Protein AF-A0A9W7GP40-F1 (afdb_monomer)

Organism: NCBI:txid722753

Structure (mmCIF, N/CA/C/O backbone):
data_AF-A0A9W7GP40-F1
#
_entry.id   AF-A0A9W7GP40-F1
#
loop_
_atom_site.group_PDB
_atom_site.id
_atom_site.type_symbol
_atom_site.label_atom_id
_atom_site.label_alt_id
_atom_site.label_comp_id
_atom_site.label_asym_id
_atom_site.label_entity_id
_atom_site.label_seq_id
_atom_site.pdbx_PDB_ins_code
_atom_site.Cartn_x
_atom_site.Cartn_y
_atom_site.Cartn_z
_atom_site.occupancy
_atom_site.B_iso_or_equiv
_atom_site.auth_seq_id
_atom_site.auth_comp_id
_atom_site.auth_asym_id
_atom_site.auth_atom_id
_atom_site.pdbx_PDB_model_num
ATOM 1 N N . MET A 1 1 ? 17.663 6.887 -17.847 1.00 48.06 1 MET A N 1
ATOM 2 C CA . MET A 1 1 ? 17.996 5.810 -16.894 1.00 48.06 1 MET A CA 1
ATOM 3 C C . MET A 1 1 ? 17.167 4.614 -17.294 1.00 48.06 1 MET A C 1
ATOM 5 O O . MET A 1 1 ? 15.948 4.736 -17.284 1.00 48.06 1 MET A O 1
ATOM 9 N N . ASP A 1 2 ? 17.803 3.521 -17.708 1.00 52.47 2 ASP A N 1
ATOM 10 C CA . ASP A 1 2 ? 17.088 2.279 -17.995 1.00 52.47 2 ASP A CA 1
ATOM 11 C C . ASP A 1 2 ? 16.444 1.767 -16.710 1.00 52.47 2 ASP A C 1
ATOM 13 O O . ASP A 1 2 ? 17.124 1.532 -15.708 1.00 52.47 2 ASP A O 1
ATOM 17 N N . THR A 1 3 ? 15.120 1.622 -16.715 1.00 62.41 3 THR A N 1
ATOM 18 C CA . THR A 1 3 ? 14.446 0.879 -15.656 1.00 62.41 3 THR A CA 1
ATOM 19 C C . THR A 1 3 ? 14.816 -0.582 -15.836 1.00 62.41 3 THR A C 1
ATOM 21 O O . THR A 1 3 ? 14.336 -1.238 -16.759 1.00 62.41 3 THR A O 1
ATOM 24 N N . SER A 1 4 ? 15.678 -1.109 -14.972 1.00 77.88 4 SER A N 1
ATOM 25 C CA . SER A 1 4 ? 15.882 -2.550 -14.957 1.00 77.88 4 SER A CA 1
ATOM 26 C C . SER A 1 4 ? 14.585 -3.213 -14.486 1.00 77.88 4 SER A C 1
ATOM 28 O O . SER A 1 4 ? 13.972 -2.766 -13.513 1.00 77.88 4 SER A O 1
ATOM 30 N N . ILE A 1 5 ? 14.161 -4.285 -15.159 1.00 84.69 5 ILE A N 1
ATOM 31 C CA . ILE A 1 5 ? 13.013 -5.103 -14.729 1.00 84.69 5 ILE A CA 1
ATOM 32 C C . ILE A 1 5 ? 13.182 -5.518 -13.257 1.00 84.69 5 ILE A C 1
ATOM 34 O O . ILE A 1 5 ? 12.215 -5.511 -12.501 1.00 84.69 5 ILE A O 1
ATOM 38 N N . ALA A 1 6 ? 14.422 -5.774 -12.826 1.00 86.62 6 ALA A N 1
ATOM 39 C CA . ALA A 1 6 ? 14.756 -6.098 -11.444 1.00 86.62 6 ALA A CA 1
ATOM 40 C C . ALA A 1 6 ? 14.309 -5.014 -10.445 1.00 86.62 6 ALA A C 1
ATOM 42 O O . ALA A 1 6 ? 13.758 -5.345 -9.403 1.00 86.62 6 ALA A O 1
ATOM 43 N N . SER A 1 7 ? 14.463 -3.727 -10.775 1.00 87.38 7 SER A N 1
ATOM 44 C CA . SER A 1 7 ? 14.034 -2.622 -9.904 1.00 87.38 7 SER A CA 1
ATOM 45 C C . SER A 1 7 ? 12.518 -2.603 -9.693 1.00 87.38 7 SER A C 1
ATOM 47 O O . SER A 1 7 ? 12.056 -2.333 -8.587 1.00 87.38 7 SER A O 1
ATOM 49 N N . VAL A 1 8 ? 11.743 -2.917 -10.735 1.00 90.38 8 VAL A N 1
ATOM 50 C CA . VAL A 1 8 ? 10.278 -3.025 -10.634 1.00 90.38 8 VAL A CA 1
ATOM 51 C C . VAL A 1 8 ? 9.890 -4.242 -9.798 1.00 90.38 8 VAL A C 1
ATOM 53 O O . VAL A 1 8 ? 9.037 -4.126 -8.924 1.00 90.38 8 VAL A O 1
ATOM 56 N N . VAL A 1 9 ? 10.555 -5.384 -10.005 1.00 92.12 9 VAL A N 1
ATOM 57 C CA . VAL A 1 9 ? 10.315 -6.603 -9.217 1.00 92.12 9 VAL A CA 1
ATOM 58 C C . VAL A 1 9 ? 10.572 -6.361 -7.729 1.00 92.12 9 VAL A C 1
ATOM 60 O O . VAL A 1 9 ? 9.715 -6.689 -6.919 1.00 92.12 9 VAL A O 1
ATOM 63 N N . THR A 1 10 ? 11.667 -5.696 -7.351 1.00 93.06 10 THR A N 1
ATOM 64 C CA . THR A 1 10 ? 11.948 -5.370 -5.939 1.00 93.06 10 THR A CA 1
ATOM 65 C C . THR A 1 10 ? 10.884 -4.459 -5.313 1.00 93.06 10 THR A C 1
ATOM 67 O O . THR A 1 10 ? 10.553 -4.601 -4.135 1.00 93.06 10 THR A O 1
ATOM 70 N N . VAL A 1 11 ? 10.318 -3.525 -6.087 1.00 93.62 11 VAL A N 1
ATOM 71 C CA . VAL A 1 11 ? 9.181 -2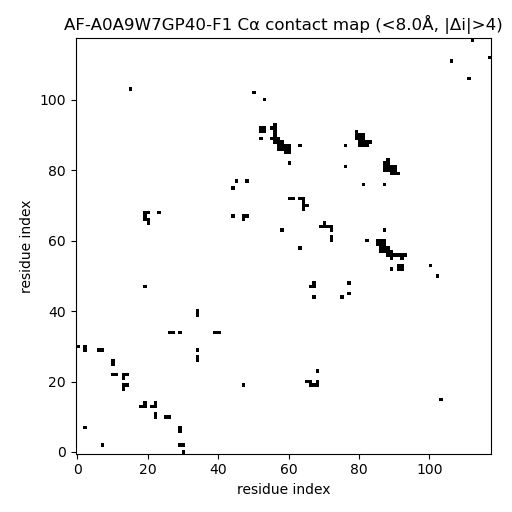.706 -5.635 1.00 93.62 11 VAL A CA 1
ATOM 72 C C . VAL A 1 11 ? 7.948 -3.585 -5.403 1.00 93.62 11 VAL A C 1
ATOM 74 O O . VAL A 1 11 ? 7.300 -3.460 -4.365 1.00 93.62 11 VAL A O 1
ATOM 77 N N . CYS A 1 12 ? 7.644 -4.506 -6.321 1.00 93.38 12 CYS A N 1
ATOM 78 C CA . CYS A 1 12 ? 6.536 -5.452 -6.172 1.00 93.38 12 CYS A CA 1
ATOM 79 C C . CYS A 1 12 ? 6.714 -6.377 -4.958 1.00 93.38 12 CYS A C 1
ATOM 81 O O . CYS A 1 12 ? 5.767 -6.548 -4.199 1.00 93.38 12 CYS A O 1
ATOM 83 N N . GLU A 1 13 ? 7.919 -6.893 -4.712 1.00 94.69 13 GLU A N 1
ATOM 84 C CA . GLU A 1 13 ? 8.219 -7.733 -3.544 1.00 94.69 13 GLU A CA 1
ATOM 85 C C . GLU A 1 13 ? 7.921 -7.006 -2.225 1.00 94.69 13 GLU A C 1
ATOM 87 O O . GLU A 1 13 ? 7.312 -7.580 -1.323 1.00 94.69 13 GLU A O 1
ATOM 92 N N . ALA A 1 14 ? 8.294 -5.725 -2.110 1.00 94.25 14 ALA A N 1
ATOM 93 C CA . ALA A 1 14 ? 7.974 -4.921 -0.927 1.00 94.25 14 ALA A CA 1
ATOM 94 C C . ALA A 1 14 ? 6.455 -4.743 -0.744 1.00 94.25 14 ALA A C 1
ATOM 96 O O . ALA A 1 14 ? 5.959 -4.766 0.384 1.00 94.25 14 ALA A O 1
ATOM 97 N N . PHE A 1 15 ? 5.713 -4.604 -1.848 1.00 94.25 15 PHE A N 1
ATOM 98 C CA . PHE A 1 15 ? 4.253 -4.520 -1.824 1.00 94.25 15 PHE A CA 1
ATOM 99 C C . PHE A 1 15 ? 3.608 -5.839 -1.375 1.00 94.25 15 PHE A C 1
ATOM 101 O O . PHE A 1 15 ? 2.723 -5.833 -0.521 1.00 94.25 15 PHE A O 1
ATOM 108 N N . GLU A 1 16 ? 4.065 -6.971 -1.913 1.00 91.69 16 GLU A N 1
ATOM 109 C CA . GLU A 1 16 ? 3.571 -8.312 -1.569 1.00 91.69 16 GLU A CA 1
ATOM 110 C C . GLU A 1 16 ? 3.864 -8.683 -0.109 1.00 91.69 16 GLU A C 1
ATOM 112 O O . GLU A 1 16 ? 3.027 -9.287 0.562 1.00 91.69 16 GLU A O 1
ATOM 117 N N . GLN A 1 17 ? 5.013 -8.254 0.417 1.00 92.88 17 GLN A N 1
ATOM 118 C CA . GLN A 1 17 ? 5.391 -8.415 1.826 1.00 92.88 17 GLN A CA 1
ATOM 119 C C . GLN A 1 17 ? 4.640 -7.467 2.775 1.00 92.88 17 GLN A C 1
ATOM 121 O O . GLN A 1 17 ? 4.845 -7.534 3.986 1.00 92.88 17 GLN A O 1
ATOM 126 N N . CYS A 1 18 ? 3.770 -6.597 2.248 1.00 93.06 18 CYS A N 1
ATOM 127 C CA . CYS A 1 18 ? 3.045 -5.569 3.000 1.00 93.06 18 CYS A CA 1
ATOM 128 C C . CYS A 1 18 ? 3.961 -4.568 3.740 1.00 93.06 18 CYS A C 1
ATOM 130 O O . CYS A 1 18 ? 3.524 -3.908 4.684 1.00 93.06 18 CYS A O 1
ATOM 132 N N . ASP A 1 19 ? 5.213 -4.404 3.298 1.00 94.25 19 ASP A N 1
ATOM 133 C CA . ASP A 1 19 ? 6.129 -3.371 3.796 1.00 94.25 19 ASP A CA 1
ATOM 134 C C . ASP A 1 19 ? 5.892 -2.067 3.021 1.00 94.25 19 ASP A C 1
ATOM 136 O O . ASP A 1 19 ? 6.664 -1.655 2.151 1.00 94.25 19 ASP A O 1
ATOM 140 N N . PHE A 1 20 ? 4.749 -1.432 3.297 1.00 95.00 20 PHE A N 1
ATOM 141 C CA . PHE A 1 20 ? 4.297 -0.255 2.553 1.00 95.00 20 PHE A CA 1
ATOM 142 C C . PHE A 1 20 ? 5.226 0.968 2.669 1.00 95.00 20 PHE A C 1
ATOM 144 O O . PHE A 1 20 ? 5.440 1.633 1.652 1.00 95.00 20 PHE A O 1
ATOM 151 N N . PRO A 1 21 ? 5.839 1.279 3.830 1.00 93.00 21 PRO A N 1
ATOM 152 C CA . PRO A 1 21 ? 6.822 2.358 3.913 1.00 93.00 21 PRO A CA 1
ATOM 153 C C . PRO A 1 21 ? 8.031 2.123 2.995 1.00 93.00 21 PRO A C 1
ATOM 155 O O . PRO A 1 21 ? 8.448 3.034 2.273 1.00 93.00 21 PRO A O 1
ATOM 158 N N . LYS A 1 22 ? 8.562 0.892 2.960 1.00 93.94 22 LYS A N 1
ATOM 159 C CA . LYS A 1 22 ? 9.642 0.520 2.037 1.00 93.94 22 LYS A CA 1
ATOM 160 C C . LYS A 1 22 ? 9.176 0.557 0.585 1.00 93.94 22 LYS A C 1
ATOM 162 O O . LYS A 1 22 ? 9.899 1.078 -0.261 1.00 93.94 22 LYS A O 1
ATOM 167 N N . PHE A 1 23 ? 7.974 0.061 0.298 1.00 96.06 23 PHE A N 1
ATOM 168 C CA . PHE A 1 23 ? 7.368 0.119 -1.031 1.00 96.06 23 PHE A CA 1
ATOM 169 C C . PHE A 1 23 ? 7.330 1.551 -1.572 1.00 96.06 23 PHE A C 1
ATOM 171 O O . PHE A 1 23 ? 7.828 1.782 -2.669 1.00 96.06 23 PHE A O 1
ATOM 178 N N . TRP A 1 24 ? 6.810 2.523 -0.813 1.00 94.75 24 TRP A N 1
ATOM 179 C CA . TRP A 1 24 ? 6.730 3.914 -1.272 1.00 94.75 24 TRP A CA 1
ATOM 180 C C . TRP A 1 24 ? 8.109 4.546 -1.464 1.00 94.75 24 TRP A C 1
ATOM 182 O O . TRP A 1 24 ? 8.329 5.239 -2.459 1.00 94.75 24 TRP A O 1
ATOM 192 N N . SER A 1 25 ? 9.053 4.253 -0.563 1.00 93.50 25 SER A N 1
ATOM 193 C CA . SER A 1 25 ? 10.449 4.677 -0.703 1.00 93.50 25 SER A CA 1
ATOM 194 C C . SER A 1 25 ? 11.042 4.191 -2.029 1.00 93.50 25 SER A C 1
ATOM 196 O O . SER A 1 25 ? 11.526 4.995 -2.820 1.00 93.50 25 SER A O 1
ATOM 198 N N . LEU A 1 26 ? 10.900 2.901 -2.347 1.00 93.38 26 LEU A N 1
ATOM 199 C CA . LEU A 1 26 ? 11.399 2.334 -3.601 1.00 93.38 26 LEU A CA 1
ATOM 200 C C . LEU A 1 26 ? 10.609 2.830 -4.825 1.00 93.38 26 LEU A C 1
ATOM 202 O O . LEU A 1 26 ? 11.208 3.154 -5.849 1.00 93.38 26 LEU A O 1
ATOM 206 N N . TYR A 1 27 ? 9.285 2.958 -4.723 1.00 92.56 27 TYR A N 1
ATOM 207 C CA . TYR A 1 27 ? 8.408 3.412 -5.807 1.00 92.56 27 TYR A CA 1
ATOM 208 C C . TYR A 1 27 ? 8.781 4.815 -6.299 1.00 92.56 27 TYR A C 1
ATOM 210 O O . TYR A 1 27 ? 8.804 5.058 -7.501 1.00 92.56 27 TYR A O 1
ATOM 218 N N . THR A 1 28 ? 9.146 5.727 -5.389 1.00 90.00 28 THR A N 1
ATOM 219 C CA . THR A 1 28 ? 9.582 7.090 -5.756 1.00 90.00 28 THR A CA 1
ATOM 220 C C . THR A 1 28 ? 10.912 7.141 -6.508 1.00 90.00 28 THR A C 1
ATOM 222 O O . THR A 1 28 ? 11.194 8.137 -7.170 1.00 90.00 28 THR A O 1
ATOM 225 N N . THR A 1 29 ? 11.711 6.071 -6.456 1.00 91.00 29 THR A N 1
ATOM 226 C CA . THR A 1 29 ? 12.959 5.960 -7.230 1.00 91.00 29 THR A CA 1
ATOM 227 C C . THR A 1 29 ? 12.738 5.456 -8.658 1.00 91.00 29 THR A C 1
ATOM 229 O O . THR A 1 29 ? 13.649 5.538 -9.484 1.00 91.00 29 THR A O 1
ATOM 232 N N . LEU A 1 30 ? 11.544 4.932 -8.970 1.00 89.94 30 LEU A N 1
ATOM 233 C CA . LEU A 1 30 ? 11.232 4.435 -10.305 1.00 89.94 30 LEU A CA 1
ATOM 234 C C . LEU A 1 30 ? 11.060 5.592 -11.307 1.00 89.94 30 LEU A C 1
ATOM 236 O O . LEU A 1 30 ? 10.498 6.636 -10.967 1.00 89.94 30 LEU A O 1
ATOM 240 N N . PRO A 1 31 ? 11.478 5.402 -12.570 1.00 88.50 31 PRO A N 1
ATOM 241 C CA . PRO A 1 31 ? 11.270 6.388 -13.625 1.00 88.50 31 PRO A CA 1
ATOM 242 C C . PRO A 1 31 ? 9.795 6.743 -13.855 1.00 88.50 31 PRO A C 1
ATOM 244 O O . PRO A 1 31 ? 8.899 5.908 -13.714 1.00 88.50 31 PRO A O 1
ATOM 247 N N . THR A 1 32 ? 9.541 7.989 -14.258 1.00 86.75 32 THR A N 1
ATOM 248 C CA . THR A 1 32 ? 8.184 8.542 -14.424 1.00 86.75 32 THR A CA 1
ATOM 249 C C . THR A 1 32 ? 7.339 7.785 -15.441 1.00 86.75 32 THR A C 1
ATOM 251 O O . THR A 1 32 ? 6.141 7.649 -15.252 1.00 86.75 32 THR A O 1
ATOM 254 N N . ASN A 1 33 ? 7.942 7.201 -16.475 1.00 84.06 33 ASN A N 1
ATOM 255 C CA . ASN A 1 33 ? 7.235 6.353 -17.440 1.00 84.06 33 ASN A CA 1
ATOM 256 C C . ASN A 1 33 ? 6.629 5.078 -16.818 1.00 84.06 33 ASN A C 1
ATOM 258 O O . ASN A 1 33 ? 5.792 4.442 -17.452 1.00 84.06 33 ASN A O 1
ATOM 262 N N . VAL A 1 34 ? 7.045 4.700 -15.605 1.00 84.12 34 VAL A N 1
ATOM 263 C CA . VAL A 1 34 ? 6.478 3.583 -14.835 1.00 84.12 34 VAL A CA 1
ATOM 264 C C . VAL A 1 34 ? 5.461 4.079 -13.806 1.00 84.12 34 VAL A C 1
ATOM 266 O O . VAL A 1 34 ? 4.437 3.434 -13.594 1.00 84.12 34 VAL A O 1
ATOM 269 N N . THR A 1 35 ? 5.723 5.221 -13.167 1.00 85.81 35 THR A N 1
ATOM 270 C CA . THR A 1 35 ? 4.910 5.728 -12.049 1.00 85.81 35 THR A CA 1
ATOM 271 C C . THR A 1 35 ? 3.766 6.652 -12.476 1.00 85.81 35 THR A C 1
ATOM 273 O O . THR A 1 35 ? 2.761 6.728 -11.770 1.00 85.81 35 THR A O 1
ATOM 276 N N . ASP A 1 36 ? 3.864 7.295 -13.644 1.00 86.50 36 ASP A N 1
ATOM 277 C CA . ASP A 1 36 ? 2.864 8.215 -14.217 1.00 86.50 36 ASP A CA 1
ATOM 278 C C . ASP A 1 36 ? 1.801 7.492 -15.068 1.00 86.50 36 ASP A C 1
ATOM 280 O O . ASP A 1 36 ? 1.177 8.033 -15.983 1.00 86.50 36 ASP A O 1
ATOM 284 N N . ILE A 1 37 ? 1.568 6.213 -14.775 1.00 89.50 37 ILE A N 1
ATOM 285 C CA . ILE A 1 37 ? 0.448 5.480 -15.356 1.00 89.50 37 ILE A CA 1
ATOM 286 C C . ILE A 1 37 ? -0.834 6.019 -14.718 1.00 89.50 37 ILE A C 1
ATOM 288 O O . ILE A 1 37 ? -1.046 5.912 -13.506 1.00 89.50 37 ILE A O 1
ATOM 292 N N . LYS A 1 38 ? -1.718 6.589 -15.544 1.00 90.75 38 LYS A N 1
ATOM 293 C CA . LYS A 1 38 ? -2.970 7.216 -15.099 1.00 90.75 38 LYS A CA 1
ATOM 294 C C . LYS A 1 38 ? -3.748 6.310 -14.134 1.00 90.75 38 LYS A C 1
ATOM 296 O O . LYS A 1 38 ? -4.246 5.250 -14.510 1.00 90.75 38 LYS A O 1
ATOM 301 N N . GLY A 1 39 ? -3.900 6.774 -12.893 1.00 86.81 39 GLY A N 1
ATOM 302 C CA . GLY A 1 39 ? -4.670 6.096 -11.845 1.00 86.81 39 GLY A CA 1
ATOM 303 C C . GLY A 1 39 ? -3.948 4.948 -11.128 1.00 86.81 39 GLY A C 1
ATOM 304 O O . GLY A 1 39 ? -4.559 4.325 -10.260 1.00 86.81 39 GLY A O 1
ATOM 305 N N . LEU A 1 40 ? -2.676 4.669 -11.435 1.00 90.44 40 LEU A N 1
ATOM 306 C CA . LEU A 1 40 ? -1.899 3.610 -10.783 1.00 90.44 40 LEU A CA 1
ATOM 307 C C . LEU A 1 40 ? -1.777 3.840 -9.272 1.00 90.44 40 LEU A C 1
ATOM 309 O O . LEU A 1 40 ? -2.187 2.985 -8.489 1.00 90.44 40 LEU A O 1
ATOM 313 N N . THR A 1 41 ? -1.306 5.015 -8.850 1.00 89.94 41 THR A N 1
ATOM 314 C CA . THR A 1 41 ? -1.140 5.360 -7.427 1.00 89.94 41 THR A CA 1
ATOM 315 C C . THR A 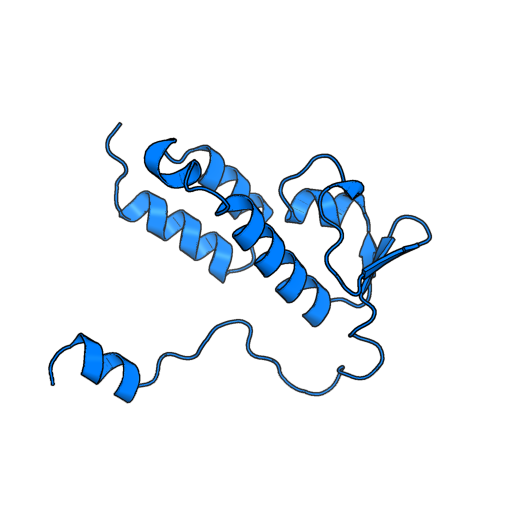1 41 ? -2.455 5.252 -6.648 1.00 89.94 41 THR A C 1
ATOM 317 O O . THR A 1 41 ? -2.482 4.727 -5.536 1.00 89.94 41 THR A O 1
ATOM 320 N N . THR A 1 42 ? -3.571 5.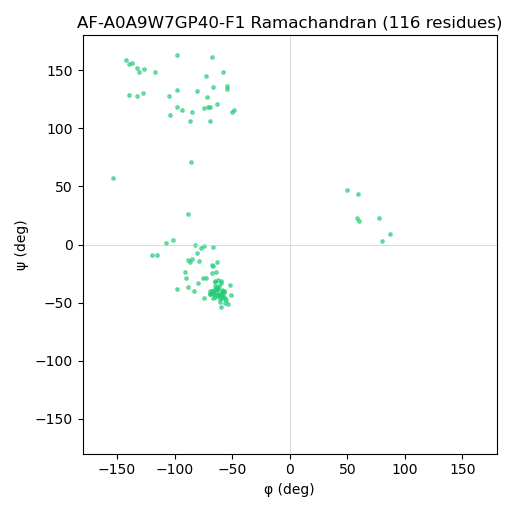682 -7.244 1.00 88.88 42 THR A N 1
ATOM 321 C CA . THR A 1 42 ? -4.912 5.555 -6.651 1.00 88.88 42 THR A CA 1
ATOM 322 C C . THR A 1 42 ? -5.303 4.091 -6.453 1.00 88.88 42 THR A C 1
ATOM 324 O O . THR A 1 42 ? -5.820 3.727 -5.397 1.00 88.88 42 THR A O 1
ATOM 327 N N . ARG A 1 43 ? -5.033 3.224 -7.437 1.00 90.25 43 ARG A N 1
ATOM 328 C CA . ARG A 1 43 ? -5.306 1.781 -7.336 1.00 90.25 43 ARG A CA 1
ATOM 329 C C . ARG A 1 43 ? -4.425 1.101 -6.289 1.00 90.25 43 ARG A C 1
ATOM 331 O O . ARG A 1 43 ? -4.933 0.288 -5.524 1.00 90.25 43 ARG A O 1
ATOM 338 N N . LEU A 1 44 ? -3.146 1.467 -6.213 1.00 92.25 44 LEU A N 1
ATOM 339 C CA . LEU A 1 44 ? -2.219 0.960 -5.198 1.00 92.25 44 LEU A CA 1
ATOM 340 C C . LEU A 1 44 ? -2.699 1.314 -3.788 1.00 92.25 44 LEU A C 1
ATOM 342 O O . LEU A 1 44 ? -2.850 0.425 -2.954 1.00 92.25 44 LEU A O 1
ATOM 346 N N . ARG A 1 45 ? -3.051 2.582 -3.542 1.00 91.88 45 ARG A N 1
ATOM 347 C CA . ARG A 1 45 ? -3.626 3.014 -2.256 1.00 91.88 45 ARG A CA 1
ATOM 348 C C . ARG A 1 45 ? -4.957 2.328 -1.953 1.00 91.88 45 ARG A C 1
ATOM 350 O O . ARG A 1 45 ? -5.176 1.912 -0.821 1.00 91.88 45 ARG A O 1
ATOM 357 N N . SER A 1 46 ? -5.809 2.120 -2.961 1.00 89.94 46 SER A N 1
ATOM 358 C CA . SER A 1 46 ? -7.065 1.361 -2.803 1.00 89.94 46 SER A CA 1
ATOM 359 C C . SER A 1 46 ? -6.790 -0.063 -2.328 1.00 89.94 46 SER A C 1
ATOM 361 O O . SER A 1 46 ? -7.474 -0.573 -1.444 1.00 89.94 46 SER A O 1
ATOM 363 N N . ARG A 1 47 ? -5.762 -0.710 -2.889 1.00 90.88 47 ARG A N 1
ATOM 364 C CA . ARG A 1 47 ? -5.376 -2.062 -2.492 1.00 90.88 47 ARG A CA 1
ATOM 365 C C . ARG A 1 47 ? -4.787 -2.101 -1.083 1.00 90.88 47 ARG A C 1
ATOM 367 O O . ARG A 1 47 ? -5.171 -2.973 -0.312 1.00 90.88 47 ARG A O 1
ATOM 374 N N . ILE A 1 48 ? -3.928 -1.146 -0.725 1.00 92.38 48 ILE A N 1
ATOM 375 C CA . ILE A 1 48 ? -3.412 -1.006 0.647 1.00 92.38 48 ILE A CA 1
ATOM 376 C C . ILE A 1 48 ? -4.578 -0.819 1.624 1.00 92.38 48 ILE A C 1
ATOM 378 O O . ILE A 1 48 ? -4.654 -1.530 2.620 1.00 92.38 48 ILE A O 1
ATOM 382 N N . HIS A 1 49 ? -5.545 0.047 1.301 1.00 89.69 49 HIS A N 1
ATOM 383 C CA . HIS A 1 49 ? -6.740 0.265 2.121 1.00 89.69 49 HIS A CA 1
ATOM 384 C C . HIS A 1 49 ? -7.499 -1.038 2.385 1.00 89.69 49 HIS A C 1
ATOM 386 O O . HIS A 1 49 ? -7.830 -1.336 3.527 1.00 89.69 49 HIS A O 1
ATOM 392 N N . GLN A 1 50 ? -7.736 -1.834 1.338 1.00 87.38 50 GLN A N 1
ATOM 393 C CA . GLN A 1 50 ? -8.390 -3.138 1.459 1.00 87.38 50 GLN A CA 1
ATOM 394 C C . GLN A 1 50 ? -7.609 -4.095 2.364 1.00 87.38 50 GLN A C 1
ATOM 396 O O . GLN A 1 50 ? -8.204 -4.785 3.182 1.00 87.38 50 GLN A O 1
ATOM 401 N N . ILE A 1 51 ? -6.281 -4.151 2.238 1.00 89.06 51 ILE A N 1
ATOM 402 C CA . ILE A 1 51 ? -5.451 -5.008 3.097 1.00 89.06 51 ILE A CA 1
ATOM 403 C C . ILE A 1 51 ? -5.588 -4.569 4.561 1.00 89.06 51 ILE A C 1
ATOM 405 O O . ILE A 1 51 ? -5.796 -5.410 5.438 1.00 89.06 51 ILE A O 1
ATOM 409 N N . LEU A 1 52 ? -5.537 -3.261 4.826 1.00 88.50 52 LEU A N 1
ATOM 410 C CA . LEU A 1 52 ? -5.673 -2.713 6.175 1.00 88.50 52 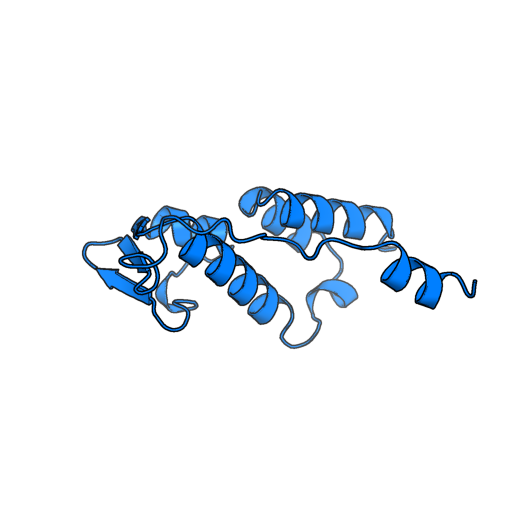LEU A CA 1
ATOM 411 C C . LEU A 1 52 ? -7.067 -2.946 6.765 1.00 88.50 52 LEU A C 1
ATOM 413 O O . LEU A 1 52 ? -7.157 -3.371 7.913 1.00 88.50 52 LEU A O 1
ATOM 417 N N . SER A 1 53 ? -8.137 -2.756 5.989 1.00 85.81 53 SER A N 1
ATOM 418 C CA . SER A 1 53 ? -9.515 -2.943 6.465 1.00 85.81 53 SER A CA 1
ATOM 419 C C . SER A 1 53 ? -9.861 -4.399 6.783 1.00 85.81 53 SER A C 1
ATOM 421 O O . SER A 1 53 ? -10.732 -4.671 7.610 1.00 85.81 53 SER A O 1
ATOM 423 N N . LEU A 1 54 ? -9.159 -5.347 6.159 1.00 83.44 54 LEU A N 1
ATOM 424 C CA . LEU A 1 54 ? -9.240 -6.767 6.494 1.00 83.44 54 LEU A CA 1
ATOM 425 C C . LEU A 1 54 ? -8.404 -7.130 7.727 1.00 83.44 54 LEU A C 1
ATOM 427 O O . LEU A 1 54 ? -8.789 -8.024 8.479 1.00 83.44 54 LEU A O 1
ATOM 431 N N . SER A 1 55 ? -7.278 -6.447 7.932 1.00 84.50 55 SER A N 1
ATOM 432 C CA . SER A 1 55 ? -6.287 -6.795 8.960 1.00 84.50 55 SER A CA 1
ATOM 433 C C . SER A 1 55 ? -6.535 -6.109 10.307 1.00 84.50 55 SER A C 1
ATOM 435 O O . SER A 1 55 ? -6.185 -6.659 11.349 1.00 84.50 55 SER A O 1
ATOM 437 N N . TYR A 1 56 ? -7.143 -4.920 10.305 1.00 85.31 56 TYR A N 1
ATOM 438 C CA . TYR A 1 56 ? -7.286 -4.063 11.482 1.00 85.31 56 TYR A CA 1
ATOM 439 C C . TYR A 1 56 ? -8.725 -3.574 11.655 1.00 85.31 56 TYR A C 1
ATOM 441 O O . TYR A 1 56 ? -9.450 -3.372 10.682 1.00 85.31 56 TYR A O 1
ATOM 449 N N . ARG A 1 57 ? -9.159 -3.374 12.906 1.00 85.56 57 ARG A N 1
ATOM 450 C CA . ARG A 1 57 ? -10.442 -2.710 13.212 1.00 85.56 57 ARG A CA 1
ATOM 451 C C . ARG A 1 57 ? -10.311 -1.190 13.196 1.00 85.56 57 ARG A C 1
ATOM 453 O O . ARG A 1 57 ? -11.189 -0.503 12.689 1.00 85.56 57 ARG A O 1
ATOM 460 N N . SER A 1 58 ? -9.201 -0.687 13.725 1.00 89.06 58 SER A N 1
ATOM 461 C CA . SER A 1 58 ? -8.814 0.714 13.634 1.00 89.06 58 SER A CA 1
ATOM 462 C C . SER A 1 58 ? -7.302 0.847 13.450 1.00 89.06 58 SER A C 1
ATOM 464 O O . SER A 1 58 ? -6.540 -0.083 13.727 1.00 89.06 58 SER A O 1
ATOM 466 N N . CYS A 1 59 ? -6.869 1.991 12.929 1.00 89.94 59 CYS A N 1
ATOM 467 C CA . CYS A 1 59 ? -5.469 2.343 12.739 1.00 89.94 59 CYS A CA 1
ATOM 468 C C . CYS A 1 59 ? -5.261 3.821 13.100 1.00 89.94 59 CYS A C 1
ATOM 470 O O . CYS A 1 59 ? -5.978 4.669 12.564 1.00 89.94 59 CYS A O 1
ATOM 472 N N . PRO A 1 60 ? -4.282 4.177 13.952 1.00 91.56 60 PRO A N 1
ATOM 473 C CA . PRO A 1 60 ? -3.974 5.573 14.235 1.00 91.56 60 PRO A CA 1
ATOM 474 C C . PRO A 1 60 ? -3.700 6.354 12.952 1.00 91.56 60 PRO A C 1
ATOM 476 O O . PRO A 1 60 ? -2.923 5.914 12.102 1.00 91.56 60 PRO A O 1
ATOM 479 N N . THR A 1 61 ? -4.297 7.540 12.827 1.00 89.81 61 THR A N 1
ATOM 480 C CA . THR A 1 61 ? -4.203 8.360 11.609 1.00 89.81 61 THR A CA 1
ATOM 481 C C . THR A 1 61 ? -2.759 8.574 11.125 1.00 89.81 61 THR A C 1
ATOM 483 O O . THR A 1 61 ? -2.528 8.398 9.931 1.00 89.81 61 THR A O 1
ATOM 486 N N . PRO A 1 62 ? -1.764 8.866 11.995 1.00 89.88 62 PRO A N 1
ATOM 487 C CA . PRO A 1 62 ? -0.372 9.036 11.561 1.00 89.88 62 PRO A CA 1
ATOM 488 C C . PRO A 1 62 ? 0.268 7.763 10.988 1.00 89.88 62 PRO A C 1
ATOM 490 O O . PRO A 1 62 ? 1.132 7.831 10.117 1.00 89.88 62 PRO A O 1
ATOM 493 N N . ILE A 1 63 ? -0.142 6.592 11.483 1.00 90.88 63 ILE A N 1
ATOM 494 C CA . ILE A 1 63 ? 0.336 5.306 10.968 1.00 90.88 63 ILE A CA 1
ATOM 495 C C . ILE A 1 63 ? -0.327 5.046 9.618 1.00 90.88 63 ILE A C 1
ATOM 497 O O . ILE A 1 63 ? 0.354 4.731 8.647 1.00 90.88 63 ILE A O 1
ATOM 501 N N . TYR A 1 64 ? -1.640 5.254 9.526 1.00 90.81 64 TYR A N 1
ATOM 502 C CA . TYR A 1 64 ? -2.388 5.084 8.285 1.00 90.81 64 TYR A CA 1
ATOM 503 C C . TYR A 1 64 ? -1.831 5.947 7.143 1.00 90.81 64 TYR A C 1
ATOM 505 O O . TYR A 1 64 ? -1.614 5.445 6.041 1.00 90.81 64 TYR A O 1
ATOM 513 N N . THR A 1 65 ? -1.537 7.225 7.398 1.00 89.12 65 THR A N 1
ATOM 514 C CA . THR A 1 65 ? -0.950 8.126 6.391 1.00 89.12 65 THR A CA 1
ATOM 515 C C . THR A 1 65 ? 0.439 7.672 5.951 1.00 89.12 65 THR A C 1
ATOM 517 O O . THR A 1 65 ? 0.731 7.674 4.753 1.00 89.12 65 THR A O 1
ATOM 520 N N . SER A 1 66 ? 1.260 7.192 6.891 1.00 90.50 66 SER A N 1
ATOM 521 C CA . SER A 1 66 ? 2.570 6.606 6.591 1.00 90.50 66 SER A CA 1
ATOM 522 C C . SER A 1 66 ? 2.457 5.376 5.683 1.00 90.50 66 SER A C 1
ATOM 524 O O . SER A 1 66 ? 3.144 5.308 4.664 1.00 90.50 66 SER A O 1
ATOM 526 N N . LEU A 1 67 ? 1.544 4.446 5.984 1.00 92.56 67 LEU A N 1
ATOM 527 C CA . LEU A 1 67 ? 1.302 3.252 5.161 1.00 92.56 67 LEU A CA 1
ATOM 528 C C . LEU A 1 67 ? 0.753 3.610 3.770 1.00 92.56 67 LEU A C 1
ATOM 530 O O . LEU A 1 67 ? 1.058 2.946 2.781 1.00 92.56 67 LEU A O 1
ATOM 534 N N . MET A 1 68 ? -0.020 4.690 3.672 1.00 90.94 68 MET A N 1
ATOM 535 C CA . MET A 1 68 ? -0.573 5.193 2.412 1.00 90.94 68 MET A CA 1
ATOM 536 C C . MET A 1 68 ? 0.403 6.026 1.574 1.00 90.94 68 MET A C 1
ATOM 538 O O . MET A 1 68 ? 0.068 6.396 0.441 1.00 90.94 68 MET A O 1
ATOM 542 N N . GLY A 1 69 ? 1.588 6.337 2.108 1.00 88.31 69 GLY A N 1
ATOM 543 C CA . GLY A 1 69 ? 2.561 7.192 1.432 1.00 88.31 69 GLY A CA 1
ATOM 544 C C . GLY A 1 69 ? 1.977 8.574 1.132 1.00 88.31 69 GLY A C 1
ATOM 545 O O . GLY A 1 69 ? 2.092 9.068 0.009 1.00 88.31 69 GLY A O 1
ATOM 546 N N . THR A 1 70 ? 1.262 9.153 2.100 1.00 83.38 70 THR A N 1
ATOM 547 C CA . THR A 1 70 ? 0.666 10.494 2.015 1.00 83.38 70 THR A CA 1
ATOM 548 C C . THR A 1 70 ? 0.883 11.266 3.316 1.00 83.38 70 THR A C 1
ATOM 550 O O . THR A 1 70 ? 1.081 10.679 4.377 1.00 83.38 70 THR A O 1
ATOM 553 N N . SER A 1 71 ? 0.859 12.595 3.241 1.00 72.62 71 SER A N 1
ATOM 554 C CA . SER A 1 71 ? 0.929 13.496 4.394 1.00 72.62 71 SER A CA 1
ATOM 555 C C . SER A 1 71 ? -0.445 13.811 4.997 1.00 72.62 71 SER A C 1
ATOM 557 O O . SER A 1 71 ? -0.511 14.322 6.114 1.00 72.62 71 SER A O 1
ATOM 559 N N . THR A 1 72 ? -1.541 13.494 4.302 1.00 65.12 72 THR A N 1
ATOM 560 C CA . THR A 1 72 ? -2.914 13.816 4.715 1.00 65.12 72 THR A CA 1
ATOM 561 C C . THR A 1 72 ? -3.792 12.563 4.696 1.00 65.12 72 THR A C 1
ATOM 563 O O . THR A 1 72 ? -3.836 11.810 3.726 1.00 65.12 72 THR A O 1
ATOM 566 N N . SER A 1 73 ? -4.519 12.307 5.786 1.00 58.59 73 SER A N 1
ATOM 567 C CA . SER A 1 73 ? -5.438 11.160 5.877 1.00 58.59 73 SER A CA 1
ATOM 568 C C . SER A 1 73 ? -6.727 11.372 5.092 1.00 58.59 73 SER A C 1
ATOM 570 O O . SER A 1 73 ? -7.307 10.413 4.592 1.00 58.59 73 SER A O 1
ATOM 572 N N . SER A 1 74 ? -7.147 12.630 4.945 1.00 57.41 74 SER A N 1
ATOM 573 C CA . SER A 1 74 ? -8.381 13.040 4.272 1.00 57.41 74 SER A CA 1
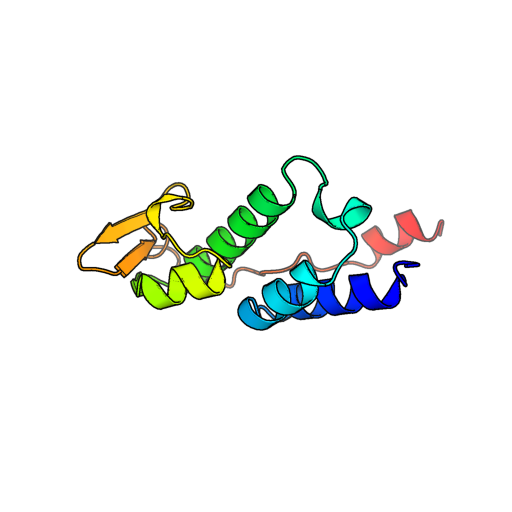ATOM 574 C C . SER A 1 74 ? -8.392 12.778 2.767 1.00 57.41 74 SER A C 1
ATOM 576 O O . SER A 1 74 ? -9.461 12.754 2.169 1.00 57.41 74 SER A O 1
ATOM 578 N N . GLU A 1 75 ? -7.231 12.583 2.140 1.00 60.06 75 GLU A N 1
ATOM 579 C CA . GLU A 1 75 ? -7.137 12.323 0.698 1.00 60.06 75 GLU A CA 1
ATOM 580 C C . GLU A 1 75 ? -7.470 10.874 0.323 1.00 60.06 75 GLU A C 1
ATOM 582 O O . GLU A 1 75 ? -7.679 10.578 -0.853 1.00 60.06 75 GLU A O 1
ATOM 587 N N . PHE A 1 76 ? -7.514 9.959 1.299 1.00 66.19 76 PHE A N 1
ATOM 588 C CA . PHE A 1 76 ? -7.711 8.543 1.012 1.00 66.19 76 PHE A CA 1
ATOM 589 C C . PHE A 1 76 ? -8.352 7.776 2.176 1.00 66.19 76 PHE A C 1
ATOM 591 O O . PHE A 1 76 ? -7.797 6.799 2.682 1.00 66.19 76 PHE A O 1
ATOM 598 N N . ILE A 1 77 ? -9.530 8.207 2.623 1.00 73.38 77 ILE A N 1
ATOM 599 C CA . ILE A 1 77 ? -10.412 7.347 3.422 1.00 73.38 77 ILE A CA 1
ATOM 600 C C . ILE A 1 77 ? -11.251 6.562 2.414 1.00 73.38 77 ILE A C 1
ATOM 602 O O . ILE A 1 77 ? -12.087 7.141 1.725 1.00 73.38 77 ILE A O 1
ATOM 606 N N . GLY A 1 78 ? -10.949 5.273 2.251 1.00 68.56 78 GLY A N 1
ATOM 607 C CA . GLY A 1 78 ? -11.716 4.402 1.362 1.00 68.56 78 GLY A CA 1
ATOM 608 C C . GLY A 1 78 ? -13.137 4.166 1.878 1.00 68.56 78 GLY A C 1
ATOM 609 O O . GLY A 1 78 ? -13.424 4.375 3.059 1.00 68.56 78 GLY A O 1
ATOM 610 N N . ASP A 1 79 ? -14.020 3.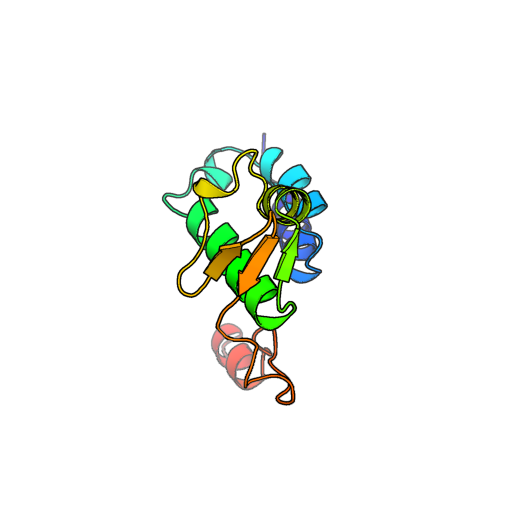722 0.984 1.00 71.56 79 ASP A N 1
ATOM 611 C CA . ASP A 1 79 ? -15.413 3.418 1.316 1.00 71.56 79 ASP A CA 1
ATOM 612 C C . ASP A 1 79 ? -15.515 2.415 2.480 1.00 71.56 79 ASP A C 1
ATOM 614 O O . ASP A 1 79 ? -14.796 1.414 2.526 1.00 71.56 79 ASP A O 1
ATOM 618 N N . GLY A 1 80 ? -16.431 2.674 3.419 1.00 75.19 80 GLY A N 1
ATOM 619 C CA . GLY A 1 80 ? -16.625 1.838 4.613 1.00 75.19 80 GLY A CA 1
ATOM 620 C C . GLY A 1 80 ?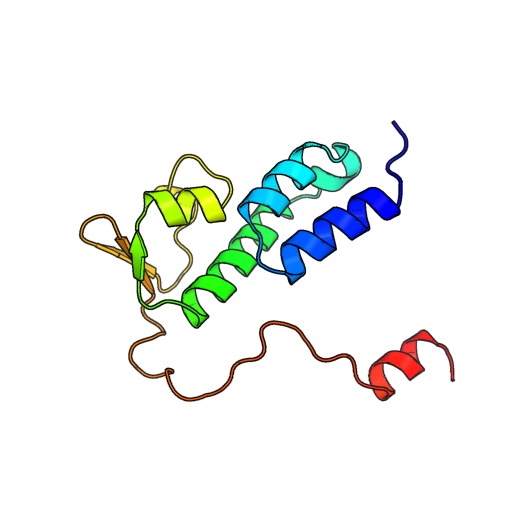 -15.580 2.057 5.711 1.00 75.19 80 GLY A C 1
ATOM 621 O O . GLY A 1 80 ? -15.336 1.158 6.517 1.00 75.19 80 GLY A O 1
ATOM 622 N N . SER A 1 81 ? -14.925 3.220 5.714 1.00 84.31 81 SER A N 1
ATOM 623 C CA . SER A 1 81 ? -14.047 3.658 6.798 1.00 84.31 81 SER A CA 1
ATOM 624 C C . SER A 1 81 ? -14.351 5.092 7.207 1.00 84.31 81 SER A C 1
ATOM 626 O O . SER A 1 81 ? -14.782 5.911 6.396 1.00 84.31 81 SER A O 1
ATOM 628 N N . LYS A 1 82 ? -14.088 5.414 8.469 1.00 86.44 82 LYS A N 1
ATOM 629 C CA . LYS A 1 82 ? -14.332 6.737 9.056 1.00 86.44 82 LYS A CA 1
ATOM 630 C C . LYS A 1 82 ? -13.191 7.135 9.978 1.00 86.44 82 LYS A C 1
ATOM 632 O O . LYS A 1 82 ? -12.485 6.275 10.492 1.00 86.44 82 LYS A O 1
ATOM 637 N N . VAL A 1 83 ? -12.998 8.436 10.188 1.00 87.06 83 VAL A N 1
ATOM 638 C CA . VAL A 1 83 ? -12.031 8.933 11.175 1.00 87.06 83 VAL A CA 1
ATOM 639 C C . VAL A 1 83 ? -12.765 9.278 12.463 1.00 87.06 83 VAL A C 1
ATOM 641 O O . VAL A 1 83 ? -13.614 10.166 12.470 1.00 87.06 83 VAL A O 1
ATOM 644 N N . GLU A 1 84 ? -12.423 8.598 13.553 1.00 86.19 84 GLU A N 1
ATOM 645 C CA . GLU A 1 84 ? -12.997 8.807 14.883 1.00 86.19 84 GLU A CA 1
ATOM 646 C C . GLU A 1 84 ? -11.873 8.893 15.917 1.00 86.19 84 GLU A C 1
ATOM 648 O O . GLU A 1 84 ? -10.984 8.049 15.956 1.00 86.19 84 GLU A O 1
ATOM 653 N N . GLY A 1 85 ? -11.868 9.945 16.741 1.00 84.38 85 GLY A N 1
ATOM 654 C CA . GLY A 1 85 ? -10.901 10.075 17.840 1.00 84.38 85 GLY A CA 1
ATOM 655 C C . GLY A 1 85 ? -9.422 10.113 17.425 1.00 84.38 85 GLY A C 1
ATOM 656 O O . GLY A 1 85 ? -8.559 9.838 18.250 1.00 84.38 85 GLY A O 1
ATOM 657 N N . GLY A 1 86 ? -9.110 10.446 16.167 1.00 87.06 86 GLY A N 1
ATOM 658 C CA . GLY A 1 86 ? -7.738 10.408 15.644 1.00 87.06 86 GLY A CA 1
ATOM 659 C C . GLY A 1 86 ? -7.316 9.047 15.080 1.00 87.06 86 GLY A C 1
ATOM 660 O O . GLY A 1 86 ? -6.156 8.878 14.696 1.00 87.06 86 GLY A O 1
ATOM 661 N N . GLU A 1 87 ? -8.243 8.103 14.944 1.00 89.25 87 GLU A N 1
ATOM 662 C CA . GLU A 1 87 ? -8.032 6.805 14.306 1.00 89.25 87 GLU A CA 1
ATOM 663 C C . GLU A 1 87 ? -8.904 6.652 13.060 1.00 89.25 87 GLU A C 1
ATOM 665 O O . GLU A 1 87 ? -10.014 7.170 12.995 1.00 89.25 87 GLU A O 1
ATOM 670 N N . VAL A 1 88 ? -8.407 5.914 12.072 1.00 88.88 88 VAL A N 1
ATOM 671 C CA . VAL A 1 88 ? -9.193 5.401 10.950 1.00 88.88 88 VAL A CA 1
ATOM 672 C C . VAL A 1 88 ? -9.835 4.095 11.402 1.00 88.88 88 VAL A C 1
ATOM 674 O O . VAL A 1 88 ? -9.125 3.127 11.660 1.00 88.88 88 VAL A O 1
ATOM 677 N N . VAL A 1 89 ? -11.158 4.072 11.511 1.00 88.81 89 VAL A N 1
ATOM 678 C CA . VAL A 1 89 ? -11.977 2.912 11.876 1.00 88.81 89 VAL A CA 1
ATOM 679 C C . VAL A 1 89 ? -12.524 2.268 10.604 1.00 88.81 89 VAL A C 1
ATOM 681 O O . VAL A 1 89 ? -13.034 2.971 9.732 1.00 88.81 89 VAL A O 1
ATOM 684 N N . PHE A 1 90 ? -12.420 0.943 10.502 1.00 87.81 90 PHE A N 1
ATOM 685 C CA . PHE A 1 90 ? -12.869 0.151 9.356 1.00 87.81 90 PHE A CA 1
ATOM 686 C C . PHE A 1 90 ? -14.184 -0.572 9.700 1.00 87.81 90 PHE A C 1
ATOM 688 O O . PHE A 1 90 ? -14.192 -1.509 10.503 1.00 87.81 90 PHE A O 1
ATOM 695 N N . ASP A 1 91 ? -15.296 -0.182 9.067 1.00 73.88 91 ASP A N 1
ATOM 696 C CA . ASP A 1 91 ? -16.654 -0.650 9.410 1.00 73.88 91 ASP A CA 1
ATOM 697 C C . ASP A 1 91 ? -16.846 -2.166 9.176 1.00 73.88 91 ASP A C 1
ATOM 699 O O . ASP A 1 91 ? -17.687 -2.820 9.792 1.00 73.88 91 ASP A O 1
ATOM 703 N N . GLY A 1 92 ? -16.042 -2.772 8.296 1.00 62.22 92 GLY A N 1
ATOM 704 C CA . GLY A 1 92 ? -16.197 -4.167 7.862 1.00 62.22 92 GLY A CA 1
ATOM 705 C C . GLY A 1 92 ? -15.724 -5.243 8.848 1.00 62.22 92 GLY A C 1
ATOM 706 O O . GLY A 1 92 ? -15.852 -6.438 8.540 1.00 62.22 92 GLY A O 1
ATOM 707 N N . ASN A 1 93 ? -15.158 -4.856 9.996 1.00 56.81 93 ASN A N 1
ATOM 708 C CA . ASN A 1 93 ? -14.409 -5.769 10.861 1.00 56.81 93 ASN A CA 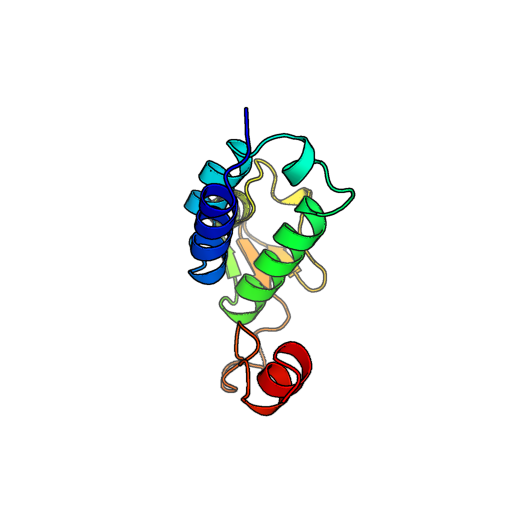1
ATOM 709 C C . ASN A 1 93 ? -15.127 -6.157 12.171 1.00 56.81 93 ASN A C 1
ATOM 711 O O . ASN A 1 93 ? -14.604 -6.965 12.937 1.00 56.81 93 ASN A O 1
ATOM 715 N N . GLU A 1 94 ? -16.352 -5.680 12.423 1.00 52.88 94 GLU A N 1
ATOM 716 C CA . GLU A 1 94 ? -17.150 -6.122 13.584 1.00 52.88 94 GLU A CA 1
ATOM 717 C C . GLU A 1 94 ? -17.706 -7.554 13.433 1.00 52.88 94 GLU A C 1
ATOM 719 O O . GLU A 1 94 ? -17.811 -8.270 14.425 1.00 52.88 94 GLU A O 1
ATOM 724 N N . PHE A 1 95 ? -17.964 -8.027 12.204 1.00 47.75 95 PHE A N 1
ATOM 725 C CA . PHE A 1 95 ? -18.616 -9.328 11.944 1.00 47.75 95 PHE A CA 1
ATOM 726 C C . PHE A 1 95 ? -17.751 -10.385 11.221 1.00 47.75 95 PHE A C 1
ATOM 728 O O . PHE A 1 95 ? -18.157 -11.541 11.114 1.00 47.75 95 PHE A O 1
ATOM 735 N N . ASN A 1 96 ? -16.558 -10.039 10.717 1.00 51.31 96 ASN A N 1
ATOM 736 C CA . ASN A 1 96 ? -15.785 -10.898 9.794 1.00 51.31 96 ASN A CA 1
ATOM 737 C C . ASN A 1 96 ? -14.608 -11.684 10.416 1.00 51.31 96 ASN A C 1
ATOM 739 O O . ASN A 1 96 ? -13.899 -12.388 9.697 1.00 51.31 96 ASN A O 1
ATOM 743 N N . GLN A 1 97 ? -14.406 -11.602 11.732 1.00 52.72 97 GLN A N 1
ATOM 744 C CA . GLN A 1 97 ? -13.130 -11.892 12.415 1.00 52.72 97 GLN A CA 1
ATOM 745 C C . GLN A 1 97 ? -12.617 -13.340 12.411 1.00 52.72 97 GLN A C 1
ATOM 747 O O . GLN A 1 97 ? -11.536 -13.592 12.931 1.00 52.72 97 GLN A O 1
ATOM 752 N N . VAL A 1 98 ? -13.346 -14.304 11.844 1.00 53.16 98 VAL A N 1
ATOM 753 C CA . VAL A 1 98 ? -12.979 -15.732 11.961 1.00 53.16 98 VAL A CA 1
ATOM 754 C C . VAL A 1 98 ? -12.707 -16.399 10.608 1.00 53.16 98 VAL A C 1
ATOM 756 O O . VAL A 1 98 ? -12.199 -17.517 10.558 1.00 53.16 98 VAL A O 1
ATOM 759 N N . LYS A 1 99 ? -12.985 -15.737 9.478 1.00 56.66 99 LYS A N 1
ATOM 760 C CA . LYS A 1 99 ? -12.721 -16.329 8.158 1.00 56.66 99 LYS A CA 1
ATOM 761 C C . LYS A 1 99 ? -11.352 -15.893 7.650 1.00 56.66 99 LYS A C 1
ATOM 763 O O . LYS A 1 99 ? -11.151 -14.716 7.368 1.00 56.66 99 LYS A O 1
ATOM 768 N N . LYS A 1 100 ? -10.433 -16.856 7.492 1.00 57.81 100 LYS A N 1
ATOM 769 C CA . LYS A 1 100 ? -9.163 -16.671 6.775 1.00 57.81 100 LYS A CA 1
ATOM 770 C C . LYS A 1 100 ? -9.473 -16.037 5.414 1.00 57.81 100 LYS A C 1
ATOM 772 O O . LYS A 1 100 ? -10.143 -16.654 4.589 1.00 57.81 100 LYS A O 1
ATOM 777 N N . LYS A 1 101 ? -9.020 -14.805 5.204 1.00 60.75 101 LYS A N 1
ATOM 778 C CA . LYS A 1 101 ? -9.045 -14.140 3.901 1.00 60.75 101 LYS A CA 1
ATOM 779 C C . LYS A 1 101 ? -7.626 -14.154 3.360 1.00 60.75 101 LYS A C 1
ATOM 781 O O . LYS A 1 101 ? -6.690 -13.807 4.075 1.00 60.75 101 LYS A O 1
ATOM 786 N N . GLU A 1 102 ? -7.467 -14.633 2.135 1.00 63.59 102 GLU A N 1
ATOM 787 C CA . GLU A 1 102 ? -6.172 -14.631 1.459 1.00 63.59 102 GLU A CA 1
ATOM 788 C C . GLU A 1 102 ? -5.924 -13.236 0.871 1.00 63.59 102 GLU A C 1
ATOM 790 O O . GLU A 1 102 ? -6.815 -12.637 0.270 1.00 63.59 102 GLU A O 1
ATOM 795 N N . TYR A 1 103 ? -4.730 -12.689 1.112 1.00 61.47 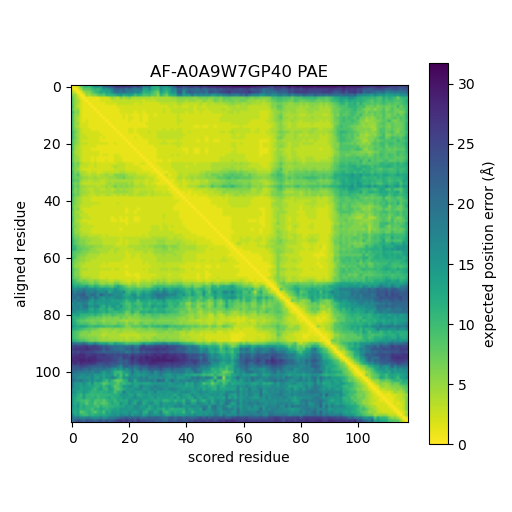103 TYR A N 1
ATOM 796 C CA . TYR A 1 103 ? -4.342 -11.343 0.669 1.00 61.47 103 TYR A CA 1
ATOM 797 C C . TYR A 1 103 ? -3.762 -11.326 -0.750 1.00 61.47 103 TYR A C 1
ATOM 799 O O . TYR A 1 103 ? -3.675 -10.264 -1.369 1.00 61.47 103 TYR A O 1
ATOM 807 N N . GLY A 1 104 ? -3.391 -12.496 -1.269 1.00 61.09 104 GLY A N 1
ATOM 808 C CA . GLY A 1 104 ? -2.932 -12.707 -2.634 1.00 61.09 104 GLY A CA 1
ATOM 809 C C . GLY A 1 104 ? -3.744 -13.811 -3.294 1.00 61.09 104 GLY A C 1
ATOM 810 O O . GLY A 1 104 ? -4.227 -14.720 -2.616 1.00 61.09 104 GLY A O 1
ATOM 811 N N . ASP A 1 105 ? -3.887 -13.722 -4.610 1.00 70.25 105 ASP A N 1
ATOM 812 C CA . ASP A 1 105 ? -4.462 -14.811 -5.385 1.00 70.25 105 ASP A CA 1
ATOM 813 C C . ASP A 1 105 ? -3.450 -15.957 -5.445 1.00 70.25 105 ASP A C 1
ATOM 815 O O . ASP A 1 105 ? -2.292 -15.775 -5.827 1.00 70.25 105 ASP A O 1
ATOM 819 N N . THR A 1 106 ? -3.883 -17.158 -5.070 1.00 73.94 106 THR A N 1
ATOM 820 C CA . THR A 1 106 ? -3.042 -18.346 -5.200 1.00 73.94 106 THR A CA 1
ATOM 821 C C . THR A 1 106 ? -2.971 -18.747 -6.674 1.00 73.94 106 THR A C 1
ATOM 823 O O . THR A 1 106 ? -3.979 -19.110 -7.285 1.00 73.94 106 THR A O 1
ATOM 826 N N . ILE A 1 107 ? -1.772 -18.715 -7.260 1.00 73.12 107 ILE A N 1
ATOM 827 C CA . ILE A 1 107 ? -1.546 -19.237 -8.611 1.00 73.12 107 ILE A CA 1
ATOM 828 C C . ILE A 1 107 ? -1.675 -20.764 -8.566 1.00 73.12 107 ILE A C 1
ATOM 830 O O . ILE A 1 107 ? -0.901 -21.444 -7.894 1.00 73.12 107 ILE A O 1
ATOM 834 N N . ASN A 1 108 ? -2.643 -21.313 -9.300 1.00 81.75 108 ASN A N 1
ATOM 835 C CA . ASN A 1 108 ? -2.798 -22.756 -9.466 1.00 81.75 108 ASN A CA 1
ATOM 836 C C . ASN A 1 108 ? -2.163 -23.244 -10.786 1.00 81.75 108 ASN A C 1
ATOM 838 O O . ASN A 1 108 ? -1.882 -22.466 -11.702 1.00 81.75 108 ASN A O 1
ATOM 842 N N . ILE A 1 109 ? -1.938 -24.558 -10.888 1.00 80.69 109 ILE A N 1
ATOM 843 C CA . ILE A 1 109 ? -1.308 -25.187 -12.061 1.00 80.69 109 ILE A CA 1
ATOM 844 C C . ILE A 1 109 ? -2.118 -24.934 -13.344 1.00 80.69 109 ILE A C 1
ATOM 846 O O . ILE A 1 109 ? -1.538 -24.797 -14.417 1.00 80.69 109 ILE A O 1
ATOM 850 N N . GLU A 1 110 ? -3.446 -24.844 -13.259 1.00 81.56 110 GLU A N 1
ATOM 851 C CA . GLU A 1 110 ? -4.302 -24.589 -14.424 1.00 81.56 110 GLU A CA 1
ATOM 852 C C . GLU A 1 110 ? -4.105 -23.177 -14.989 1.00 81.56 110 GLU A C 1
ATOM 854 O O . GLU A 1 110 ? -4.023 -23.009 -16.207 1.00 81.56 110 GLU A O 1
ATOM 859 N N . SER A 1 111 ? -3.955 -22.172 -14.121 1.00 79.62 111 SER A N 1
ATOM 860 C CA . SER A 1 111 ? -3.611 -20.801 -14.502 1.00 79.62 111 SER A CA 1
ATOM 861 C C . SER A 1 111 ? -2.230 -20.732 -15.156 1.00 79.62 111 SER A C 1
ATOM 863 O O . SER A 1 111 ? -2.061 -20.013 -16.138 1.00 79.62 111 SER A O 1
ATOM 865 N N . LEU A 1 112 ? -1.263 -21.526 -14.677 1.00 79.31 112 LEU A N 1
ATOM 866 C CA . LEU A 1 112 ? 0.073 -21.615 -15.280 1.00 79.31 112 LEU A CA 1
ATOM 867 C C . LEU A 1 112 ? 0.055 -22.281 -16.661 1.00 79.31 112 LEU A C 1
ATOM 869 O O . LEU A 1 112 ? 0.706 -21.785 -17.579 1.00 79.31 112 LEU A O 1
ATOM 873 N N . LYS A 1 113 ? -0.716 -23.362 -16.842 1.00 81.81 113 LYS A N 1
ATOM 874 C CA . LYS A 1 113 ? -0.828 -24.071 -18.131 1.00 81.81 113 LYS A CA 1
ATOM 875 C C . LYS A 1 113 ? -1.288 -23.156 -19.269 1.00 81.81 113 LYS A C 1
ATOM 877 O O . LYS A 1 113 ? -0.720 -23.210 -20.354 1.00 81.81 113 LYS A O 1
ATOM 882 N N . ARG A 1 114 ? -2.243 -22.254 -19.000 1.00 80.06 114 ARG A N 1
ATOM 883 C CA . ARG A 1 114 ? -2.750 -21.281 -19.990 1.00 80.06 114 ARG A CA 1
ATOM 884 C C . ARG A 1 114 ? -1.688 -20.300 -20.486 1.00 80.06 114 ARG A C 1
ATOM 886 O O . ARG A 1 114 ? -1.788 -19.830 -21.611 1.00 80.06 114 ARG A O 1
ATOM 893 N N . VAL A 1 115 ? -0.704 -19.971 -19.652 1.00 81.19 115 VAL A N 1
ATOM 894 C CA . VAL A 1 115 ? 0.385 -19.047 -20.008 1.00 81.19 115 VAL A CA 1
ATOM 895 C C . VAL A 1 115 ? 1.544 -19.795 -20.665 1.00 81.19 115 VAL A C 1
ATOM 897 O O . VAL A 1 115 ? 2.166 -19.281 -21.589 1.00 81.19 115 VAL A O 1
ATOM 900 N N . LEU A 1 116 ? 1.822 -21.020 -20.212 1.00 80.94 116 LEU A N 1
ATOM 901 C CA . LEU A 1 116 ? 2.941 -21.831 -20.692 1.00 80.94 116 LEU A CA 1
ATOM 902 C C . LEU A 1 116 ? 2.654 -22.585 -22.007 1.00 80.94 116 LEU A C 1
ATOM 904 O O . LEU A 1 116 ? 3.555 -23.264 -22.490 1.00 80.94 116 LEU A O 1
ATOM 908 N N . ASN A 1 117 ? 1.454 -22.459 -22.596 1.00 62.41 117 ASN A N 1
ATOM 909 C CA . ASN A 1 117 ? 1.024 -23.189 -23.804 1.00 62.41 117 ASN A CA 1
ATOM 910 C C . ASN A 1 117 ? 1.285 -24.709 -23.712 1.00 62.41 117 ASN A C 1
ATOM 912 O O . ASN A 1 117 ? 1.816 -25.318 -24.642 1.00 62.41 117 ASN A O 1
ATOM 916 N N . TYR A 1 118 ? 0.913 -25.303 -22.576 1.00 54.19 118 TYR A N 1
ATOM 917 C CA . TYR A 1 118 ? 0.822 -26.758 -22.405 1.00 54.19 118 TYR A CA 1
ATOM 918 C C . TYR A 1 118 ? -0.613 -27.246 -22.579 1.00 54.19 118 TYR A C 1
ATOM 920 O O . TYR A 1 118 ? -1.528 -26.573 -22.048 1.00 54.19 118 TYR A O 1
#

Radius of gyration: 16.73 Å; Cα contacts (8 Å, |Δi|>4): 94; chains: 1; bounding box: 37×41×42 Å

Mean predicted aligned error: 8.48 Å

Sequence (118 aa):
MDTSIASVVTVCEAFEQCDFPKFWSLYTTLPTNVTDIKGLTTRLRSRIHQILSLSYRSCPTPIYTSLMGTSTSSEFIGDGSKVEGGEVVFDGNEFNQVKKKEYGDTINIESLKRVLNY

pLDDT: mean 81.34, std 13.14, range [47.75, 96.06]

Nearest PDB structures (foldseek):
  1rz4-assembly1_A  TM=8.589E-01  e=2.879E-04  Homo sapiens
  3j8c-assembly1_K  TM=8.851E-01  e=2.147E-02  Homo sapiens
  8amz-assembly1_T  TM=6.367E-01  e=9.495E-03  Spinacia oleracea
  6w2t-assembly1_6  TM=6.930E-01  e=1.911E-02  Oryctolagus cuniculus
  4b0z-assembly1_B  TM=6.804E-01  e=2.710E-02  Schizosaccharomyces pombe

Solvent-accessible surface area (backbone atoms only — not comparable to full-atom values): 7199 Å² total; per-residue (Å²): 131,86,79,51,68,65,62,56,49,56,32,49,51,28,50,76,72,64,40,37,58,61,18,48,59,50,50,73,72,51,58,59,92,70,64,69,43,89,64,46,66,60,52,52,43,52,50,52,48,54,54,46,37,75,74,34,54,58,39,51,38,74,58,50,14,47,54,58,68,44,97,52,56,86,84,68,68,55,91,64,46,48,79,54,98,67,22,39,35,25,69,70,41,85,84,50,85,81,65,91,73,78,94,64,84,81,86,48,72,70,66,49,32,72,73,69,77,104

Secondary structure (DSSP, 8-state):
----HHHHHHHHHHHHTT-HHHHHHHHTTS-HHHH-STTHHHHHHHHHHHHHHHH-SEEEHHHHHHHTT-S-STT---TTEEEETTEEEEGGGSS-TTS---SSPPPPHHHHHHHHT-

Foldseek 3Di:
DDDDPVLVVVLVVCLVVLVQLVNLVSLVVDDCVVNVPPCPLVVSLVLNLVVDLAVDQKAQQVVNCSSSVHPDSVVDLDPQWDQDPRIIGHNPDPPPPPDDDDSDDDDDPVNVCVVVVD